Protein AF-A0A847XYA3-F1 (afdb_monomer_lite)

Sequence (119 aa):
MSDQIVEPEVKPEVDVDENEPVFFKVKTLNLVASAARILSWVVLVCFVGIFVGNIMSFIEMAQGAQLAEIFKQVQGRLWIFNYLVIPFCTGATFFVLLQGVSNIIDALLEVDFNTREAK

Secondary structure (DSSP, 8-state):
-----------------TTS--SS-HHHHHHHHHHHHHHHHHHHHHHHHHHHHHHHHHHHHHTT--HHHHHHSHHHHHHHIIIIIHHHHHHHHHHHHHHHHHHHHHHHHHHHHHHHHT-

pLDDT: mean 79.21, std 17.2, range [39.94, 94.69]

Radius of gyration: 24.76 Å; chains: 1; bounding box: 66×47×61 Å

Structure (mmCIF, N/CA/C/O backbone):
data_AF-A0A847XYA3-F1
#
_entry.id   AF-A0A847XYA3-F1
#
loop_
_atom_site.group_PDB
_atom_site.id
_atom_site.type_symbol
_atom_site.label_atom_id
_atom_site.label_alt_id
_atom_site.label_comp_id
_atom_site.label_asym_id
_atom_site.label_entity_id
_atom_site.label_seq_id
_atom_site.pdbx_PDB_ins_code
_atom_site.Cartn_x
_atom_site.Cartn_y
_atom_site.Cartn_z
_atom_site.occupancy
_atom_site.B_iso_or_equiv
_atom_site.auth_seq_id
_atom_site.auth_comp_id
_atom_site.auth_asym_id
_atom_site.auth_atom_id
_atom_site.pdbx_PDB_model_num
ATOM 1 N N . MET A 1 1 ? 38.666 -40.004 -9.197 1.00 39.94 1 MET A N 1
ATOM 2 C CA . MET A 1 1 ? 38.814 -38.591 -9.589 1.00 39.94 1 MET A CA 1
ATOM 3 C C . MET A 1 1 ? 37.542 -38.242 -10.320 1.00 39.94 1 MET A C 1
ATOM 5 O O . MET A 1 1 ? 37.345 -38.754 -11.411 1.00 39.94 1 MET A O 1
ATOM 9 N N . SER A 1 2 ? 36.623 -37.554 -9.647 1.00 42.44 2 SER A N 1
ATOM 10 C CA . SER A 1 2 ? 35.361 -37.129 -10.249 1.00 42.44 2 SER A CA 1
ATOM 11 C C . SER A 1 2 ? 35.576 -35.725 -10.782 1.00 42.44 2 SER A C 1
ATOM 13 O O . SER A 1 2 ? 35.781 -34.806 -9.990 1.00 42.44 2 SER A O 1
ATOM 15 N N . ASP A 1 3 ? 35.587 -35.592 -12.104 1.00 46.12 3 ASP A N 1
ATOM 16 C CA . ASP A 1 3 ? 35.654 -34.305 -12.781 1.00 46.12 3 ASP A CA 1
ATOM 17 C C . ASP A 1 3 ? 34.387 -33.513 -12.448 1.00 46.12 3 ASP A C 1
ATOM 19 O O . ASP A 1 3 ? 33.274 -33.871 -12.837 1.00 46.12 3 ASP A O 1
ATOM 23 N N . GLN A 1 4 ? 34.556 -32.456 -11.654 1.00 47.72 4 GLN A N 1
ATOM 24 C CA . GLN A 1 4 ? 33.527 -31.450 -11.448 1.00 47.72 4 GLN A CA 1
ATOM 25 C C . GLN A 1 4 ? 33.436 -30.627 -12.730 1.00 47.72 4 GLN A C 1
ATOM 27 O O . GLN A 1 4 ? 34.320 -29.829 -13.037 1.00 47.72 4 GLN A O 1
ATOM 32 N N . ILE A 1 5 ? 32.365 -30.848 -13.486 1.00 49.44 5 ILE A N 1
ATOM 33 C CA . ILE A 1 5 ? 31.951 -29.965 -14.569 1.00 49.44 5 ILE A CA 1
ATOM 34 C C . ILE A 1 5 ? 31.530 -28.655 -13.898 1.00 49.44 5 ILE A C 1
ATOM 36 O O . ILE A 1 5 ? 30.468 -28.572 -13.285 1.00 49.44 5 ILE A O 1
ATOM 40 N N . VAL A 1 6 ? 32.408 -27.656 -13.945 1.00 51.62 6 VAL A N 1
ATOM 41 C CA . VAL A 1 6 ? 32.061 -26.275 -13.616 1.00 51.62 6 VAL A CA 1
ATOM 42 C C . VAL A 1 6 ? 31.211 -25.774 -14.779 1.00 51.62 6 VAL A C 1
ATOM 44 O O . VAL A 1 6 ? 31.744 -25.416 -15.828 1.00 51.62 6 VAL A O 1
ATOM 47 N N . GLU A 1 7 ? 29.888 -25.823 -14.628 1.00 47.50 7 GLU A N 1
ATOM 48 C CA . GLU A 1 7 ? 28.984 -25.089 -15.511 1.00 47.50 7 GLU A CA 1
ATOM 49 C C . GLU A 1 7 ? 29.337 -23.599 -15.403 1.00 47.50 7 GLU A C 1
ATOM 51 O O . GLU A 1 7 ? 29.346 -23.055 -14.294 1.00 47.50 7 GLU A O 1
ATOM 56 N N . PRO A 1 8 ? 29.677 -22.918 -16.509 1.00 46.97 8 PRO A N 1
ATOM 57 C CA . PRO A 1 8 ? 29.824 -21.478 -16.462 1.00 46.97 8 PRO A CA 1
ATOM 58 C C . PRO A 1 8 ? 28.444 -20.885 -16.163 1.00 46.97 8 PRO A C 1
ATOM 60 O O . PRO A 1 8 ? 27.497 -21.101 -16.919 1.00 46.97 8 PRO A O 1
ATOM 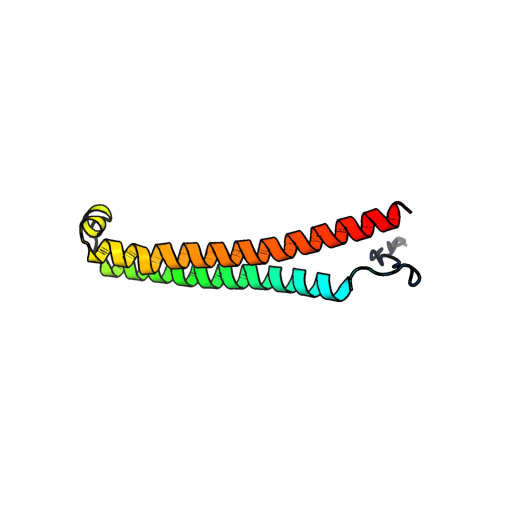63 N N . GLU A 1 9 ? 28.327 -20.144 -15.057 1.00 45.38 9 GLU A N 1
ATOM 64 C CA . GLU A 1 9 ? 27.204 -19.238 -14.815 1.00 45.38 9 GLU A CA 1
ATOM 65 C C . GLU A 1 9 ? 27.112 -18.275 -16.005 1.00 45.38 9 GLU A C 1
ATOM 67 O O . GLU A 1 9 ? 27.825 -17.271 -16.076 1.00 45.38 9 GLU A O 1
ATOM 72 N N . VAL A 1 10 ? 26.233 -18.583 -16.956 1.00 43.94 10 VAL A N 1
ATOM 73 C CA . VAL A 1 10 ? 25.813 -17.636 -17.982 1.00 43.94 10 VAL A CA 1
ATOM 74 C C . VAL A 1 10 ? 24.960 -16.596 -17.268 1.00 43.94 10 VAL A C 1
ATOM 76 O O . VAL A 1 10 ? 23.741 -16.717 -17.151 1.00 43.94 10 VAL A O 1
ATOM 79 N N . LYS A 1 11 ? 25.618 -15.562 -16.742 1.00 44.00 11 LYS A N 1
ATOM 80 C CA . LYS A 1 11 ? 24.962 -14.272 -16.557 1.00 44.00 11 LYS A CA 1
ATOM 81 C C . LYS A 1 11 ? 24.456 -13.861 -17.939 1.00 44.00 11 LYS A C 1
ATOM 83 O O . LYS A 1 11 ? 25.258 -13.874 -18.873 1.00 44.00 11 LYS A O 1
ATOM 88 N N . PRO A 1 12 ? 23.176 -13.502 -18.106 1.00 42.03 12 PRO A N 1
ATOM 89 C CA . PRO A 1 12 ? 22.741 -12.876 -19.335 1.00 42.03 12 PRO A CA 1
ATOM 90 C C . PRO A 1 12 ? 23.305 -11.453 -19.307 1.00 42.03 12 PRO A C 1
ATOM 92 O O . PRO A 1 12 ? 22.643 -10.507 -18.886 1.00 42.03 12 PRO A O 1
ATOM 95 N N . GLU A 1 13 ? 24.578 -11.300 -19.667 1.00 44.69 13 GLU A N 1
ATOM 96 C CA . GLU A 1 13 ? 25.065 -10.032 -20.184 1.00 44.69 13 GLU A CA 1
ATOM 97 C C . GLU A 1 13 ? 24.386 -9.880 -21.539 1.00 44.69 13 GLU A C 1
ATOM 99 O O . GLU A 1 13 ? 24.791 -10.465 -22.537 1.00 44.69 13 GLU A O 1
ATOM 104 N N . VAL A 1 14 ? 23.250 -9.184 -21.524 1.00 49.50 14 VAL A N 1
ATOM 105 C CA . VAL A 1 14 ? 22.644 -8.652 -22.737 1.00 49.50 14 VAL A CA 1
ATOM 106 C C . VAL A 1 14 ? 23.713 -7.757 -23.350 1.00 49.50 14 VAL A C 1
ATOM 108 O O . VAL A 1 14 ? 24.026 -6.703 -22.794 1.00 49.50 14 VAL A O 1
ATOM 111 N N . ASP A 1 15 ? 24.320 -8.237 -24.430 1.00 42.19 15 ASP A N 1
ATOM 112 C CA . ASP A 1 15 ? 25.325 -7.527 -25.210 1.00 42.19 15 ASP A CA 1
ATOM 113 C C . ASP A 1 15 ? 24.601 -6.361 -25.897 1.00 42.19 15 ASP A C 1
ATOM 115 O O . ASP A 1 15 ? 23.980 -6.498 -26.950 1.00 42.19 15 ASP A O 1
ATOM 119 N N . VAL A 1 16 ? 24.529 -5.224 -25.202 1.00 50.25 16 VAL A N 1
ATOM 120 C CA . VAL A 1 16 ? 23.917 -4.008 -25.734 1.00 50.25 16 VAL A CA 1
ATOM 121 C C . VAL A 1 16 ? 24.915 -3.430 -26.729 1.00 50.25 16 VAL A C 1
ATOM 123 O O . VAL A 1 16 ? 25.858 -2.759 -26.316 1.00 50.25 16 VAL A O 1
ATOM 126 N N . ASP A 1 17 ? 24.711 -3.699 -28.019 1.00 47.75 17 ASP A N 1
ATOM 127 C CA . ASP A 1 17 ? 25.466 -3.073 -29.108 1.00 47.75 17 ASP A CA 1
ATOM 128 C C . ASP A 1 17 ? 25.476 -1.544 -28.911 1.00 47.75 17 ASP A C 1
ATOM 130 O O . ASP A 1 17 ? 24.437 -0.874 -28.939 1.00 47.75 17 ASP A O 1
ATOM 134 N N . GLU A 1 18 ? 26.664 -0.993 -28.641 1.00 51.41 18 GLU A N 1
ATOM 135 C CA . GLU A 1 18 ? 26.879 0.416 -28.292 1.00 51.41 18 GLU A CA 1
ATOM 136 C C . GLU A 1 18 ? 26.534 1.385 -29.439 1.00 51.41 18 GLU A C 1
ATOM 138 O O . GLU A 1 18 ? 26.459 2.595 -29.209 1.00 51.41 18 GLU A O 1
ATOM 143 N N . ASN A 1 19 ? 26.305 0.888 -30.662 1.00 48.91 19 ASN A N 1
ATOM 144 C CA . ASN A 1 19 ? 26.006 1.717 -31.832 1.00 48.91 19 ASN A CA 1
ATOM 145 C C . ASN A 1 19 ? 24.515 1.892 -32.139 1.00 48.91 19 ASN A C 1
ATOM 147 O O . ASN A 1 19 ? 24.171 2.674 -33.032 1.00 48.91 19 ASN A O 1
ATOM 151 N N . GLU A 1 20 ? 23.614 1.225 -31.418 1.00 52.31 20 GLU A N 1
ATOM 152 C CA . GLU A 1 20 ? 22.186 1.462 -31.605 1.00 52.31 20 GLU A CA 1
ATOM 153 C C . GLU A 1 20 ? 21.725 2.707 -30.833 1.00 52.31 20 GLU A C 1
ATOM 155 O O . GLU A 1 20 ? 22.092 2.893 -29.668 1.00 52.31 20 GLU A O 1
ATOM 160 N N . PRO A 1 21 ? 20.900 3.590 -31.432 1.00 49.06 21 PRO A N 1
ATOM 161 C CA . PRO A 1 21 ? 20.346 4.731 -30.720 1.00 49.06 21 PRO A CA 1
ATOM 162 C C . PRO A 1 21 ? 19.442 4.226 -29.593 1.00 49.06 21 PRO A C 1
ATOM 164 O O . PRO A 1 21 ? 18.285 3.868 -29.796 1.00 49.06 21 PRO A O 1
ATOM 167 N N . VAL A 1 22 ? 19.995 4.200 -28.384 1.00 54.75 22 VAL A N 1
ATOM 168 C CA . VAL A 1 22 ? 19.295 3.815 -27.165 1.00 54.75 22 VAL A CA 1
ATOM 169 C C . VAL A 1 22 ? 18.177 4.832 -26.908 1.00 54.75 22 VAL A C 1
ATOM 171 O O . VAL A 1 22 ? 18.435 5.932 -26.414 1.00 54.75 22 VAL A O 1
ATOM 174 N N . PHE A 1 23 ? 16.927 4.480 -27.233 1.00 57.91 23 PHE A N 1
ATOM 175 C CA . PHE A 1 23 ? 15.764 5.349 -26.996 1.00 57.91 23 PHE A CA 1
ATOM 176 C C . PHE A 1 23 ? 15.577 5.658 -25.502 1.00 57.91 23 PHE A C 1
ATOM 178 O O . PHE A 1 23 ? 15.123 6.747 -25.145 1.00 57.91 23 PHE A O 1
ATOM 185 N N . PHE A 1 24 ? 15.992 4.739 -24.618 1.00 60.84 24 PHE A N 1
ATOM 186 C CA . PHE A 1 24 ? 15.883 4.894 -23.171 1.00 60.84 24 PHE A CA 1
ATOM 187 C C . PHE A 1 24 ? 17.102 4.386 -22.400 1.00 60.84 24 PHE A C 1
ATOM 189 O O . PHE A 1 24 ? 17.608 3.296 -22.644 1.00 60.84 24 PHE A O 1
ATOM 196 N N . LYS A 1 25 ? 17.526 5.124 -21.365 1.00 74.69 25 LYS A N 1
ATOM 197 C CA . LYS A 1 25 ? 18.589 4.682 -20.444 1.00 74.69 25 LYS A CA 1
ATOM 198 C C . LYS A 1 25 ? 18.114 3.491 -19.595 1.00 74.69 25 LYS A C 1
ATOM 200 O O . LYS A 1 25 ? 17.639 3.682 -18.475 1.00 74.69 25 LYS A O 1
ATOM 205 N N . VAL A 1 26 ? 18.291 2.272 -20.112 1.00 74.38 26 VAL A N 1
ATOM 206 C CA . VAL A 1 26 ? 17.849 0.988 -19.525 1.00 74.38 26 VAL A CA 1
ATOM 207 C C . VAL A 1 26 ? 18.208 0.869 -18.044 1.00 74.38 26 VAL A C 1
ATOM 209 O O . VAL A 1 26 ? 17.354 0.578 -17.211 1.00 74.38 26 VAL A O 1
ATOM 212 N N . LYS A 1 27 ? 19.457 1.182 -17.679 1.00 75.56 27 LYS A N 1
ATOM 213 C CA . LYS A 1 27 ? 19.932 1.122 -16.287 1.00 75.56 27 LYS A CA 1
ATOM 214 C C . LYS A 1 27 ? 19.129 2.027 -15.345 1.00 75.56 27 LYS A C 1
ATOM 216 O O . LYS A 1 27 ? 18.866 1.650 -14.207 1.00 75.56 27 LYS A O 1
ATOM 221 N N . THR A 1 28 ? 18.738 3.213 -15.808 1.00 76.94 28 THR A N 1
ATOM 222 C CA . THR A 1 28 ? 17.941 4.160 -15.020 1.00 76.94 28 THR A CA 1
ATOM 223 C C . THR A 1 28 ? 16.495 3.690 -14.897 1.00 76.94 28 THR A C 1
ATOM 225 O O . THR A 1 28 ? 15.952 3.718 -13.798 1.00 76.94 28 THR A O 1
ATOM 228 N N . LEU A 1 29 ? 15.890 3.212 -15.987 1.00 81.12 29 LEU A N 1
ATOM 229 C CA . LEU A 1 29 ? 14.522 2.686 -15.971 1.00 81.12 29 LEU A CA 1
ATOM 230 C C . LEU A 1 29 ? 14.387 1.449 -15.079 1.00 81.12 29 LEU A C 1
ATOM 232 O O . LEU A 1 29 ? 13.507 1.423 -14.224 1.00 81.12 29 LEU A O 1
ATOM 236 N N . ASN A 1 30 ? 15.310 0.490 -15.183 1.00 82.19 30 ASN A N 1
ATOM 237 C CA . ASN A 1 30 ? 15.338 -0.686 -14.310 1.00 82.19 30 ASN A CA 1
ATOM 238 C C . ASN A 1 30 ? 15.494 -0.314 -12.831 1.00 82.19 30 ASN A C 1
ATOM 240 O O . ASN A 1 30 ? 14.851 -0.908 -11.964 1.00 82.19 30 ASN A O 1
ATOM 244 N N . LEU A 1 31 ? 16.318 0.693 -12.526 1.00 83.69 31 LEU A N 1
ATOM 245 C CA . LEU A 1 31 ? 16.471 1.177 -11.156 1.00 83.69 31 LEU A CA 1
ATOM 246 C C . LEU A 1 31 ? 15.163 1.784 -10.635 1.00 83.69 31 LEU A C 1
ATOM 248 O O . LEU A 1 31 ? 14.761 1.471 -9.516 1.00 83.69 31 LEU A O 1
ATOM 252 N N . VAL A 1 32 ? 14.475 2.599 -11.441 1.00 84.94 32 VAL A N 1
ATOM 253 C CA . VAL A 1 32 ? 13.172 3.179 -11.074 1.00 84.94 32 VAL A CA 1
ATOM 254 C C . VAL A 1 32 ? 12.112 2.091 -10.901 1.00 84.94 32 VAL A C 1
ATOM 256 O O . VAL A 1 32 ? 11.397 2.111 -9.903 1.00 84.94 32 VAL A O 1
ATOM 259 N N . ALA A 1 33 ? 12.035 1.116 -11.810 1.00 86.69 33 ALA A N 1
ATOM 260 C CA . ALA A 1 33 ? 11.081 0.012 -11.725 1.00 86.69 33 ALA A CA 1
ATOM 261 C C . ALA A 1 33 ? 11.302 -0.839 -10.468 1.00 86.69 33 ALA A C 1
ATOM 263 O O . ALA A 1 33 ? 10.345 -1.152 -9.755 1.00 86.69 33 ALA A O 1
ATOM 264 N N . SER A 1 34 ? 12.561 -1.161 -10.158 1.00 87.38 34 SER A N 1
ATOM 265 C CA . SER A 1 34 ? 12.938 -1.916 -8.961 1.00 87.38 34 SER A CA 1
ATOM 266 C C . SER A 1 34 ? 12.639 -1.136 -7.677 1.00 87.38 34 SER A C 1
ATOM 268 O O . SER A 1 34 ? 12.000 -1.662 -6.764 1.00 87.38 34 SER A O 1
ATOM 270 N N . ALA A 1 35 ? 13.008 0.148 -7.624 1.00 89.00 35 ALA A N 1
ATOM 271 C CA . ALA A 1 35 ? 12.711 1.010 -6.485 1.00 89.00 35 ALA A CA 1
ATOM 272 C C . ALA A 1 35 ? 11.199 1.167 -6.261 1.00 89.00 35 ALA A C 1
ATOM 274 O O . ALA A 1 35 ? 10.738 1.015 -5.133 1.00 89.00 35 ALA A O 1
ATOM 275 N N . ALA A 1 36 ? 10.420 1.409 -7.320 1.00 89.00 36 ALA A N 1
ATOM 276 C CA . ALA A 1 36 ? 8.962 1.502 -7.247 1.00 89.00 36 ALA A CA 1
ATOM 277 C C . ALA A 1 36 ? 8.327 0.194 -6.750 1.00 89.00 36 ALA A C 1
ATOM 279 O O . ALA A 1 36 ? 7.416 0.239 -5.925 1.00 89.00 36 ALA A O 1
ATOM 280 N N . ARG A 1 37 ? 8.858 -0.963 -7.163 1.00 89.12 37 ARG A N 1
ATOM 281 C CA . ARG A 1 37 ? 8.401 -2.282 -6.705 1.00 89.12 37 ARG A CA 1
ATOM 282 C C . ARG A 1 37 ? 8.711 -2.514 -5.227 1.00 89.12 37 ARG A C 1
ATOM 284 O O . ARG A 1 37 ? 7.865 -3.007 -4.496 1.00 89.12 37 ARG A O 1
ATOM 291 N N . ILE A 1 38 ? 9.903 -2.159 -4.756 1.00 92.75 38 ILE A N 1
ATOM 292 C CA . ILE A 1 38 ? 10.241 -2.286 -3.328 1.00 92.75 38 ILE A CA 1
ATOM 293 C C . ILE A 1 38 ? 9.379 -1.327 -2.500 1.00 92.75 38 ILE A C 1
ATOM 295 O O . ILE A 1 38 ? 8.798 -1.722 -1.488 1.00 92.75 38 ILE A O 1
ATOM 299 N N . LEU A 1 39 ? 9.256 -0.076 -2.949 1.00 92.31 39 LEU A N 1
ATOM 300 C CA . LEU A 1 39 ? 8.437 0.933 -2.285 1.00 92.31 39 LEU A CA 1
ATOM 301 C C . LEU A 1 39 ? 6.960 0.538 -2.244 1.00 92.31 39 LEU A C 1
ATOM 303 O O . LEU A 1 39 ? 6.321 0.799 -1.228 1.00 92.31 39 LEU A O 1
ATOM 307 N N . SER A 1 40 ? 6.420 -0.119 -3.280 1.00 91.69 40 SER A N 1
ATOM 308 C CA . SER A 1 40 ? 5.027 -0.582 -3.277 1.00 91.69 40 SER A CA 1
ATOM 309 C C . SER A 1 40 ? 4.780 -1.519 -2.095 1.00 91.69 40 SER A C 1
ATOM 311 O O . SER A 1 40 ? 3.882 -1.276 -1.289 1.00 91.69 40 SER A O 1
ATOM 313 N N . TRP A 1 41 ? 5.635 -2.524 -1.911 1.00 91.25 41 TRP A N 1
ATOM 314 C CA . TRP A 1 41 ? 5.529 -3.464 -0.799 1.00 91.25 41 TRP A CA 1
ATOM 315 C C . TRP A 1 41 ? 5.711 -2.803 0.565 1.00 91.25 41 TRP A C 1
ATOM 317 O O . TRP A 1 41 ? 4.948 -3.098 1.484 1.00 91.25 41 TRP A O 1
ATOM 327 N N . VAL A 1 42 ? 6.670 -1.883 0.704 1.00 93.56 42 VAL A N 1
ATOM 328 C CA . VAL A 1 42 ? 6.870 -1.131 1.955 1.00 93.56 42 VAL A CA 1
ATOM 329 C C . VAL A 1 42 ? 5.613 -0.338 2.313 1.00 93.56 42 VAL A C 1
ATOM 331 O O . VAL A 1 42 ? 5.123 -0.434 3.437 1.00 93.56 42 VAL A O 1
ATOM 334 N N . VAL A 1 43 ? 5.050 0.391 1.347 1.00 90.75 43 VAL A N 1
ATOM 335 C CA . VAL A 1 43 ? 3.803 1.141 1.524 1.00 90.75 43 VAL A CA 1
ATOM 336 C C . VAL A 1 43 ? 2.669 0.200 1.932 1.00 90.75 43 VAL A C 1
ATOM 338 O O . VAL A 1 43 ? 1.965 0.487 2.900 1.00 90.75 43 VAL A O 1
ATOM 341 N N . LEU A 1 44 ? 2.524 -0.947 1.264 1.00 91.50 44 LEU A N 1
ATOM 342 C CA . LEU A 1 44 ? 1.493 -1.927 1.597 1.00 91.50 44 LEU A CA 1
ATOM 343 C C . LEU A 1 44 ? 1.622 -2.422 3.043 1.00 91.50 44 LEU A C 1
ATOM 345 O O . LEU A 1 44 ? 0.635 -2.405 3.774 1.00 91.50 44 LEU A O 1
ATOM 349 N N . VAL A 1 45 ? 2.824 -2.807 3.480 1.00 93.81 45 VAL A N 1
ATOM 350 C CA . VAL A 1 45 ? 3.070 -3.273 4.856 1.00 93.81 45 VAL A CA 1
ATOM 351 C C . VAL A 1 45 ? 2.717 -2.189 5.875 1.00 93.81 45 VAL A C 1
ATOM 353 O O . VAL A 1 45 ? 2.029 -2.473 6.857 1.00 93.81 45 VAL A O 1
ATOM 356 N N . CYS A 1 46 ? 3.120 -0.939 5.634 1.00 93.50 46 CYS A N 1
ATOM 357 C CA . CYS A 1 46 ? 2.770 0.180 6.506 1.00 93.50 46 CYS A CA 1
ATOM 358 C C . CYS A 1 46 ? 1.250 0.380 6.606 1.00 93.50 46 CYS A C 1
ATOM 360 O O . CYS A 1 46 ? 0.717 0.501 7.710 1.00 93.50 46 CYS A O 1
ATOM 362 N N . PHE A 1 47 ? 0.537 0.373 5.476 1.00 91.88 47 PHE A N 1
ATOM 363 C CA . PHE A 1 47 ? -0.919 0.536 5.465 1.00 91.88 47 PHE A CA 1
ATOM 364 C C . PHE A 1 47 ? -1.654 -0.640 6.106 1.00 91.88 47 PHE A C 1
ATOM 366 O O . PHE A 1 47 ? -2.632 -0.418 6.817 1.00 91.88 47 PHE A O 1
ATOM 373 N N . VAL A 1 48 ? -1.176 -1.873 5.921 1.00 91.62 48 VAL A N 1
ATOM 374 C CA . VAL A 1 48 ? -1.715 -3.049 6.617 1.00 91.62 48 VAL A CA 1
ATOM 375 C C . VAL A 1 48 ? -1.528 -2.904 8.127 1.00 91.62 48 VAL A C 1
ATOM 377 O O . VAL A 1 48 ? -2.471 -3.145 8.875 1.00 91.62 48 VAL A O 1
ATOM 380 N N . GLY A 1 49 ? -0.360 -2.443 8.584 1.00 93.81 49 GLY A N 1
ATOM 381 C CA . GLY A 1 49 ? -0.114 -2.169 10.002 1.00 93.81 49 GLY A CA 1
ATOM 382 C C . GLY A 1 49 ? -1.086 -1.138 10.582 1.00 93.81 49 GLY A C 1
ATOM 383 O O . GLY A 1 49 ? -1.693 -1.380 11.625 1.00 93.81 49 GLY A O 1
ATOM 384 N N . ILE A 1 50 ? -1.299 -0.024 9.873 1.00 92.38 50 ILE A N 1
ATOM 385 C CA . ILE A 1 50 ? -2.281 1.004 10.254 1.00 92.38 50 ILE A CA 1
ATOM 386 C C . ILE A 1 50 ? -3.695 0.415 10.296 1.00 92.38 50 ILE A C 1
ATOM 388 O O . ILE A 1 50 ? -4.424 0.632 11.261 1.00 92.38 50 ILE A O 1
ATOM 392 N N . PHE A 1 51 ? -4.079 -0.354 9.277 1.00 91.12 51 PHE A N 1
ATOM 393 C CA . PHE A 1 51 ? -5.398 -0.973 9.199 1.00 91.12 51 PHE A CA 1
ATOM 394 C C . PHE A 1 51 ? -5.648 -1.927 10.371 1.00 91.12 51 PHE A C 1
ATOM 396 O O . PHE A 1 51 ? -6.679 -1.824 11.031 1.00 91.12 51 PHE A O 1
ATOM 403 N N . VAL A 1 52 ? -4.692 -2.806 10.686 1.00 93.31 52 VAL A N 1
ATOM 404 C CA . VAL A 1 52 ? -4.780 -3.715 11.838 1.00 93.31 52 VAL A CA 1
ATOM 405 C C . VAL A 1 52 ? -4.866 -2.930 13.149 1.00 93.31 52 VAL A C 1
ATOM 407 O O . VAL A 1 52 ? -5.708 -3.246 13.988 1.00 93.31 52 VAL A O 1
ATOM 410 N N . GLY A 1 53 ? -4.062 -1.875 13.311 1.00 94.44 53 GLY A N 1
ATOM 411 C CA . GLY A 1 53 ? -4.139 -0.984 14.472 1.00 94.44 53 GLY A CA 1
ATOM 412 C C . GLY A 1 53 ? -5.521 -0.345 14.638 1.00 94.44 53 GLY A C 1
ATOM 413 O O . GLY A 1 53 ? -6.089 -0.368 15.730 1.00 94.44 53 GLY A O 1
ATOM 414 N N . ASN A 1 54 ? -6.109 0.143 13.545 1.00 92.69 54 ASN A N 1
ATOM 415 C CA . ASN A 1 54 ? -7.461 0.697 13.559 1.00 92.69 54 ASN A CA 1
ATOM 416 C C . ASN A 1 54 ? -8.510 -0.378 13.872 1.00 92.69 54 ASN A C 1
ATOM 418 O O . ASN A 1 54 ? -9.422 -0.116 14.646 1.00 92.69 54 ASN A O 1
ATOM 422 N N . ILE A 1 55 ? -8.375 -1.607 13.365 1.00 91.12 55 ILE A N 1
ATOM 423 C CA . ILE A 1 55 ? -9.280 -2.708 13.734 1.00 91.12 55 ILE A CA 1
ATOM 424 C C . ILE A 1 55 ? -9.207 -3.010 15.237 1.00 91.12 55 ILE A C 1
ATOM 426 O O . ILE A 1 55 ? -10.250 -3.167 15.868 1.00 91.12 55 ILE A O 1
ATOM 430 N N . MET A 1 56 ? -8.012 -3.046 15.835 1.00 92.31 56 MET A N 1
ATOM 431 C CA . MET A 1 56 ? -7.878 -3.245 17.284 1.00 92.31 56 MET A CA 1
ATOM 432 C C . MET A 1 56 ? -8.548 -2.113 18.073 1.00 92.31 56 MET A C 1
ATOM 434 O O . MET A 1 56 ? -9.368 -2.381 18.949 1.00 92.31 56 MET A O 1
ATOM 438 N N . SER A 1 57 ? -8.294 -0.855 17.698 1.00 90.06 57 SER A N 1
ATOM 439 C CA . SER A 1 57 ? -8.939 0.312 18.319 1.00 90.06 57 SER A CA 1
ATOM 440 C C . SER A 1 57 ? -10.466 0.290 18.165 1.00 90.06 57 SER A C 1
ATOM 442 O O . SER A 1 57 ? -11.197 0.644 19.090 1.00 90.06 57 SER A O 1
ATOM 444 N N . PHE A 1 58 ? -10.966 -0.181 17.021 1.00 88.44 58 PHE A N 1
ATOM 445 C CA . PHE A 1 58 ? -12.396 -0.344 16.784 1.00 88.44 58 PHE A CA 1
ATOM 446 C C . PHE A 1 58 ? -13.023 -1.367 17.729 1.00 88.44 58 PHE A C 1
ATOM 448 O O . PHE A 1 58 ? -14.099 -1.116 18.266 1.00 88.44 58 PHE A O 1
ATOM 455 N N . ILE A 1 59 ? -12.366 -2.511 17.938 1.00 88.00 59 ILE A N 1
ATOM 456 C CA . ILE A 1 59 ? -12.854 -3.568 18.833 1.00 88.00 59 ILE A CA 1
ATOM 457 C C . ILE A 1 59 ? -12.951 -3.046 20.272 1.00 88.00 59 ILE A C 1
ATOM 459 O O . ILE A 1 59 ? -13.957 -3.284 20.941 1.00 88.00 59 ILE A O 1
ATOM 463 N N . GLU A 1 60 ? -11.948 -2.292 20.727 1.00 87.62 60 GLU A N 1
ATOM 464 C CA . GLU A 1 60 ? -11.955 -1.659 22.051 1.00 87.62 60 GLU A CA 1
ATOM 465 C C . GLU A 1 60 ? -13.084 -0.628 22.189 1.00 87.62 60 GLU A C 1
ATOM 467 O O . GLU A 1 60 ? -13.825 -0.644 23.174 1.00 87.62 60 GLU A O 1
ATOM 472 N N . MET A 1 61 ? -13.266 0.235 21.183 1.00 85.06 61 MET A N 1
ATOM 473 C CA . MET A 1 61 ? -14.334 1.241 21.160 1.00 85.06 61 MET A CA 1
ATOM 474 C C . MET A 1 61 ? -15.730 0.609 21.099 1.00 85.06 61 MET A C 1
ATOM 476 O O . MET A 1 61 ? -16.668 1.125 21.702 1.00 85.06 61 MET A O 1
ATOM 480 N N . ALA A 1 62 ? -15.879 -0.497 20.371 1.00 85.19 62 ALA A N 1
ATOM 481 C CA . ALA A 1 62 ? -17.152 -1.183 20.206 1.00 85.19 62 ALA A CA 1
ATOM 482 C C . ALA A 1 62 ? -17.689 -1.744 21.530 1.00 85.19 62 ALA A C 1
ATOM 484 O O . ALA A 1 62 ? -18.898 -1.912 21.649 1.00 85.19 62 ALA A O 1
ATOM 485 N N . GLN A 1 63 ? -16.827 -2.046 22.511 1.00 85.75 63 GLN A N 1
ATOM 486 C CA . GLN A 1 63 ? -17.208 -2.603 23.820 1.00 85.75 63 GLN A CA 1
ATOM 487 C C . GLN A 1 63 ? -18.178 -3.802 23.7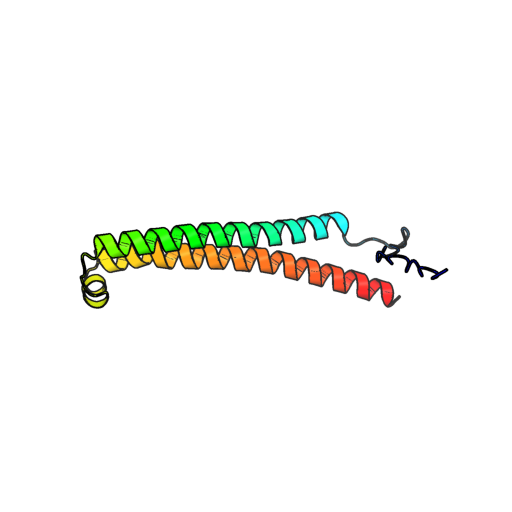28 1.00 85.75 63 GLN A C 1
ATOM 489 O O . GLN A 1 63 ? -19.045 -3.992 24.578 1.00 85.75 63 GLN A O 1
ATOM 494 N N . GLY A 1 64 ? -18.049 -4.618 22.677 1.00 82.06 64 GLY A N 1
ATOM 495 C CA . GLY A 1 64 ? -18.923 -5.771 22.427 1.00 82.06 64 GLY A CA 1
ATOM 496 C C . GLY A 1 64 ? -20.247 -5.459 21.719 1.00 82.06 64 GLY A C 1
ATOM 497 O O . GLY A 1 64 ? -21.018 -6.383 21.462 1.00 82.06 64 GLY A O 1
ATOM 498 N N . ALA A 1 65 ? -20.510 -4.201 21.357 1.00 85.75 65 ALA A N 1
ATOM 499 C CA . ALA A 1 65 ? -21.636 -3.837 20.504 1.00 85.75 65 ALA A CA 1
ATOM 500 C C . ALA A 1 65 ? -21.507 -4.489 19.123 1.00 85.75 65 ALA A C 1
ATOM 502 O O . ALA A 1 65 ? -20.414 -4.628 18.561 1.00 85.75 65 ALA A O 1
ATOM 503 N N . GLN A 1 66 ? -22.644 -4.874 18.543 1.00 86.38 66 GLN A N 1
ATOM 504 C CA . GLN A 1 66 ? -22.638 -5.460 17.209 1.00 86.38 66 GLN A CA 1
ATOM 505 C C . GLN A 1 66 ? -22.310 -4.399 16.156 1.00 86.38 66 GLN A C 1
ATOM 507 O O . GLN A 1 66 ? -22.744 -3.248 16.244 1.00 86.38 66 GLN A O 1
ATOM 512 N N . LEU A 1 67 ? -21.623 -4.808 15.084 1.00 82.50 67 LEU A N 1
ATOM 513 C CA . LEU A 1 67 ? -21.264 -3.913 13.978 1.00 82.50 67 LEU A CA 1
ATOM 514 C C . LEU A 1 67 ? -22.491 -3.176 13.412 1.00 82.50 67 LEU A C 1
ATOM 516 O O . LEU A 1 67 ? -22.415 -1.996 13.080 1.00 82.50 67 LEU A O 1
ATOM 520 N N . ALA A 1 68 ? -23.637 -3.863 13.353 1.00 84.19 68 ALA A N 1
ATOM 521 C CA . ALA A 1 68 ? -24.907 -3.314 12.886 1.00 84.19 68 ALA A CA 1
ATOM 522 C C . ALA A 1 68 ? -25.431 -2.165 13.765 1.00 84.19 68 ALA A C 1
ATOM 524 O O . ALA A 1 68 ? -26.068 -1.244 13.257 1.00 84.19 68 ALA A O 1
ATOM 525 N N . GLU A 1 69 ? -25.168 -2.192 15.071 1.00 86.12 69 GLU A N 1
ATOM 526 C CA . GLU A 1 69 ? -25.570 -1.133 16.001 1.00 86.12 69 GLU A CA 1
ATOM 527 C C . GLU A 1 69 ? -24.674 0.095 15.845 1.00 86.12 69 GLU A C 1
ATOM 529 O O . GLU A 1 69 ? -25.172 1.217 15.743 1.00 86.12 69 GLU A O 1
ATOM 534 N N . ILE A 1 70 ? -23.366 -0.122 15.706 1.00 85.12 70 ILE A N 1
ATOM 535 C CA . ILE A 1 70 ? -22.384 0.940 15.454 1.00 85.12 70 ILE A CA 1
ATOM 536 C C . ILE A 1 70 ? -22.656 1.612 14.103 1.00 85.12 70 ILE A C 1
ATOM 538 O O . ILE A 1 70 ? -22.601 2.836 13.987 1.00 85.12 70 ILE A O 1
ATOM 542 N N . PHE A 1 71 ? -23.051 0.836 13.090 1.00 87.19 71 PHE A N 1
ATOM 543 C CA . PHE A 1 71 ? -23.427 1.364 11.778 1.00 87.19 71 PHE A CA 1
ATOM 544 C C . PHE A 1 71 ? -24.710 2.197 11.788 1.00 87.19 71 PHE A C 1
ATOM 546 O O . PHE A 1 71 ? -24.896 3.030 10.901 1.00 87.19 71 PHE A O 1
ATOM 553 N N . LYS A 1 72 ? -25.614 2.016 12.756 1.00 89.19 72 LYS A N 1
ATOM 554 C CA . LYS A 1 72 ? -26.801 2.881 12.881 1.00 89.19 72 LYS A CA 1
ATOM 555 C C . LYS A 1 72 ? -26.431 4.268 13.402 1.00 89.19 72 LYS A C 1
ATOM 557 O O . LYS A 1 72 ? -27.087 5.249 13.042 1.00 89.19 72 LYS A O 1
ATOM 562 N N . GLN A 1 73 ? -25.343 4.379 14.158 1.00 88.19 73 GLN A N 1
ATOM 563 C CA . GLN A 1 73 ? -24.845 5.646 14.680 1.00 88.19 73 GLN A CA 1
ATOM 564 C C . GLN A 1 73 ? -24.069 6.418 13.605 1.00 88.19 73 GLN A C 1
ATOM 566 O O . GLN A 1 73 ? -23.182 5.883 12.942 1.00 88.19 73 GLN A O 1
ATOM 571 N N . VAL A 1 74 ? -24.380 7.709 13.437 1.00 88.81 74 VAL A N 1
ATOM 572 C CA . VAL A 1 74 ? -23.687 8.584 12.46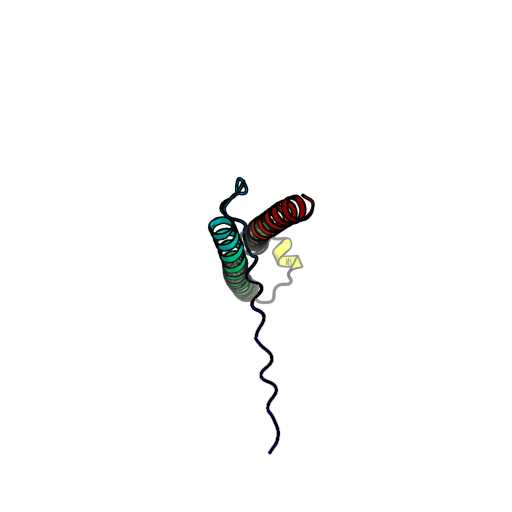8 1.00 88.81 74 VAL A CA 1
ATOM 573 C C . VAL A 1 74 ? -22.182 8.617 12.744 1.00 88.81 74 VAL A C 1
ATOM 575 O O . VAL A 1 74 ? -21.389 8.471 11.817 1.00 88.81 74 VAL A O 1
ATOM 578 N N . GLN A 1 75 ? -21.793 8.753 14.015 1.00 87.06 75 GLN A N 1
ATOM 579 C CA . GLN A 1 75 ? -20.384 8.804 14.406 1.00 87.06 75 GLN A CA 1
ATOM 580 C C . GLN A 1 75 ? -19.657 7.480 14.142 1.00 87.06 75 GLN A C 1
ATOM 582 O O . GLN A 1 75 ? -18.547 7.502 13.621 1.00 87.06 75 GLN A O 1
ATOM 587 N N . GLY A 1 76 ? -20.302 6.337 14.401 1.00 87.44 76 GLY A N 1
ATOM 588 C CA . GLY A 1 76 ? -19.732 5.018 14.110 1.00 87.44 76 GLY A CA 1
ATOM 589 C C . GLY A 1 76 ? -19.455 4.815 12.619 1.00 87.44 76 GLY A C 1
ATOM 590 O O . GLY A 1 76 ? -18.366 4.386 12.244 1.00 87.44 76 GLY A O 1
ATOM 591 N N . ARG A 1 77 ? -20.393 5.214 11.746 1.00 89.69 77 ARG A N 1
ATOM 592 C CA . ARG A 1 77 ? -20.179 5.175 10.287 1.00 89.69 77 ARG A CA 1
ATOM 593 C C . ARG A 1 77 ? -19.021 6.061 9.841 1.00 89.69 77 ARG A C 1
ATOM 595 O O . ARG A 1 77 ? -18.189 5.611 9.058 1.00 89.69 77 ARG A O 1
ATOM 602 N N . LEU A 1 78 ? -18.977 7.307 10.320 1.00 91.38 78 LEU A N 1
ATOM 603 C CA . LEU A 1 78 ? -17.907 8.249 9.977 1.00 91.38 78 LEU A CA 1
ATOM 604 C C . LEU A 1 78 ? -16.544 7.730 10.428 1.00 91.38 78 LEU A C 1
ATOM 606 O O . LEU A 1 78 ? -15.575 7.838 9.683 1.00 91.38 78 LEU A O 1
ATOM 610 N N . TRP A 1 79 ? -16.482 7.127 11.614 1.00 91.25 79 TRP A N 1
ATOM 611 C CA . TRP A 1 79 ? -15.263 6.523 12.126 1.00 91.25 79 TRP A CA 1
ATOM 612 C C . TRP A 1 79 ? -14.788 5.377 11.222 1.00 91.25 79 TRP A C 1
ATOM 614 O O . TRP A 1 79 ? -13.651 5.392 10.757 1.00 91.25 79 TRP A O 1
ATOM 624 N N . ILE A 1 80 ? -15.672 4.432 10.882 1.00 90.81 80 ILE A N 1
ATOM 625 C CA . ILE A 1 80 ? -15.335 3.300 10.000 1.00 90.81 80 ILE A CA 1
ATOM 626 C C . ILE A 1 80 ? -14.840 3.806 8.642 1.00 90.81 80 ILE A C 1
ATOM 628 O O . ILE A 1 80 ? -13.826 3.331 8.131 1.00 90.81 80 ILE A O 1
ATOM 632 N N . PHE A 1 81 ? -15.511 4.801 8.064 1.00 91.62 81 PHE A N 1
ATOM 633 C CA . PHE A 1 81 ? -15.072 5.378 6.799 1.00 91.62 81 PHE A CA 1
ATOM 634 C C . PHE A 1 81 ? -13.697 6.044 6.908 1.00 91.62 81 PHE A C 1
ATOM 636 O O . PHE A 1 81 ? -12.813 5.733 6.112 1.00 91.62 81 PHE A O 1
ATOM 643 N N . ASN A 1 82 ? -13.489 6.909 7.899 1.00 92.31 82 ASN A N 1
ATOM 644 C CA . ASN A 1 82 ? -12.257 7.688 8.026 1.00 92.31 82 ASN A CA 1
ATOM 645 C C . ASN A 1 82 ? -11.037 6.858 8.430 1.00 92.31 82 ASN A C 1
ATOM 647 O O . ASN A 1 82 ? -9.931 7.169 7.996 1.00 92.31 82 ASN A O 1
ATOM 651 N N . TYR A 1 83 ? -11.225 5.815 9.240 1.00 90.88 83 TYR A N 1
ATOM 652 C CA . TYR A 1 83 ? -10.115 5.066 9.834 1.00 90.88 83 TYR A CA 1
ATOM 653 C C . TYR A 1 83 ? -9.937 3.659 9.260 1.00 90.88 83 TYR A C 1
ATOM 655 O O . TYR A 1 83 ? -8.845 3.104 9.355 1.00 90.88 83 TYR A O 1
ATOM 663 N N . LEU A 1 84 ? -10.947 3.078 8.609 1.00 91.56 84 LEU A N 1
ATOM 664 C CA . LEU A 1 84 ? -10.805 1.775 7.949 1.00 91.56 84 LEU A CA 1
ATOM 665 C C . LEU A 1 84 ? -10.846 1.908 6.431 1.00 91.56 84 LEU A C 1
ATOM 667 O O . LEU A 1 84 ? -9.887 1.531 5.762 1.00 91.56 84 LEU A O 1
ATOM 671 N N . VAL A 1 85 ? -11.921 2.479 5.883 1.00 92.12 85 VAL A N 1
ATOM 672 C CA . VAL A 1 85 ? -12.144 2.487 4.428 1.00 92.12 85 VAL A CA 1
ATOM 673 C C . VAL A 1 85 ? -11.150 3.397 3.711 1.00 92.12 85 VAL A C 1
ATOM 675 O O . VAL A 1 85 ? -10.467 2.946 2.795 1.00 92.12 85 VAL A O 1
ATOM 678 N N . ILE A 1 86 ? -11.031 4.662 4.127 1.00 92.00 86 ILE A N 1
ATOM 679 C CA . ILE A 1 86 ? -10.142 5.631 3.472 1.00 92.00 86 ILE A CA 1
ATOM 680 C C . ILE A 1 86 ? -8.680 5.164 3.512 1.00 92.00 86 ILE A C 1
ATOM 682 O O . ILE A 1 86 ? -8.063 5.127 2.444 1.00 92.00 86 ILE A O 1
ATOM 686 N N . PRO A 1 87 ? -8.103 4.756 4.661 1.00 89.75 87 PRO A N 1
ATOM 687 C CA . PRO A 1 87 ? -6.718 4.298 4.703 1.00 89.75 87 PRO A CA 1
ATOM 688 C C . PRO A 1 87 ? -6.496 3.038 3.868 1.00 89.75 87 PRO A C 1
ATOM 690 O O . PRO A 1 87 ? -5.501 2.961 3.152 1.00 89.75 87 PRO A O 1
ATOM 693 N N . PHE A 1 88 ? -7.440 2.090 3.887 1.00 91.00 88 PHE A N 1
ATOM 694 C CA . PHE A 1 88 ? -7.371 0.892 3.052 1.00 91.00 88 PHE A CA 1
ATOM 695 C C . PHE A 1 88 ? -7.360 1.236 1.558 1.00 91.00 88 PHE A C 1
ATOM 697 O O . PHE A 1 88 ? -6.454 0.824 0.836 1.00 91.00 88 PHE A O 1
ATOM 704 N N . CYS A 1 89 ? -8.322 2.039 1.092 1.00 93.50 89 CYS A N 1
ATOM 705 C CA . CYS A 1 89 ? -8.397 2.457 -0.307 1.00 93.50 89 CYS A CA 1
ATOM 706 C C . CYS A 1 89 ? -7.170 3.274 -0.724 1.00 93.50 89 CYS A C 1
ATOM 708 O O . CYS A 1 89 ? -6.677 3.116 -1.839 1.00 93.50 89 CYS A O 1
ATOM 710 N N . THR A 1 90 ? -6.656 4.120 0.169 1.00 91.88 90 THR A N 1
ATOM 711 C CA . THR A 1 90 ? -5.466 4.940 -0.081 1.00 91.88 90 THR A CA 1
ATOM 712 C C . THR A 1 90 ? -4.239 4.050 -0.250 1.00 91.88 90 THR A C 1
ATOM 714 O O . THR A 1 90 ? -3.550 4.148 -1.263 1.00 91.88 90 THR A O 1
ATOM 717 N N . GLY A 1 91 ? -4.006 3.125 0.685 1.00 90.31 91 GLY A N 1
ATOM 718 C CA . GLY A 1 91 ? -2.901 2.172 0.617 1.00 90.31 91 GLY A CA 1
ATOM 719 C C . GLY A 1 91 ? -2.967 1.277 -0.616 1.00 90.31 91 GLY A C 1
ATOM 720 O O . GLY A 1 91 ? -1.975 1.148 -1.332 1.00 90.31 91 GLY A O 1
ATOM 721 N N . ALA A 1 92 ? -4.147 0.728 -0.918 1.00 92.38 92 ALA A N 1
ATOM 722 C CA . ALA A 1 92 ? -4.369 -0.068 -2.122 1.00 92.38 92 ALA A CA 1
ATOM 723 C C . ALA A 1 92 ? -4.095 0.739 -3.400 1.00 92.38 92 ALA A C 1
ATOM 725 O O . ALA A 1 92 ? -3.425 0.246 -4.304 1.00 92.38 92 ALA A O 1
ATOM 726 N N . THR A 1 93 ? -4.551 1.993 -3.462 1.00 94.50 93 THR A N 1
ATOM 727 C CA . THR A 1 93 ? -4.314 2.872 -4.615 1.00 94.50 93 THR A CA 1
ATOM 728 C C . THR A 1 93 ? -2.824 3.137 -4.808 1.00 94.50 93 THR A C 1
ATOM 730 O O . THR A 1 93 ? -2.317 2.948 -5.910 1.00 94.50 93 THR A O 1
ATOM 733 N N . PHE A 1 94 ? -2.092 3.510 -3.753 1.00 93.06 94 PHE A N 1
ATOM 734 C CA . PHE A 1 94 ? -0.645 3.725 -3.854 1.00 93.06 94 PHE A CA 1
ATOM 735 C C . PHE A 1 94 ? 0.105 2.4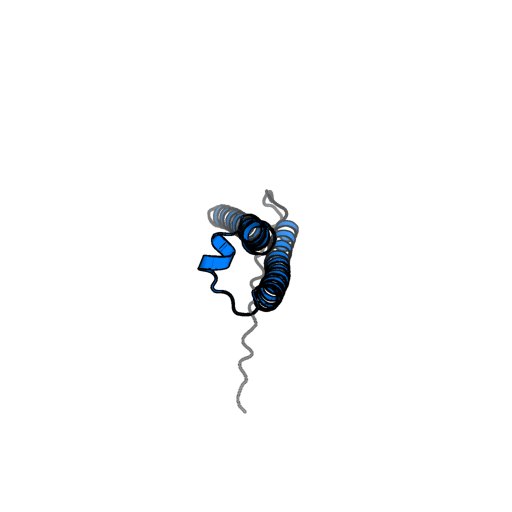57 -4.262 1.00 93.06 94 PHE A C 1
ATOM 737 O O . PHE A 1 94 ? 0.994 2.525 -5.111 1.00 93.06 94 PHE A O 1
ATOM 744 N N . PHE A 1 95 ? -0.272 1.306 -3.702 1.00 92.88 95 PHE A N 1
ATOM 745 C CA . PHE A 1 95 ? 0.317 0.024 -4.070 1.00 92.88 95 PHE A CA 1
ATOM 746 C C . PHE A 1 95 ? 0.121 -0.278 -5.558 1.00 92.88 95 PHE A C 1
ATOM 748 O O . PHE A 1 95 ? 1.092 -0.536 -6.267 1.00 92.88 95 PHE A O 1
ATOM 755 N N . VAL A 1 96 ? -1.121 -0.186 -6.045 1.00 94.31 96 VAL A N 1
ATOM 756 C CA . VAL A 1 96 ? -1.462 -0.450 -7.449 1.00 94.31 96 VAL A CA 1
ATOM 757 C C . VAL A 1 96 ? -0.766 0.536 -8.382 1.00 94.31 96 VAL A C 1
ATOM 759 O O . VAL A 1 96 ? -0.260 0.118 -9.418 1.00 94.31 96 VAL A O 1
ATOM 762 N N . LEU A 1 97 ? -0.690 1.821 -8.027 1.00 94.69 97 LEU A N 1
ATOM 763 C CA . LEU A 1 97 ? -0.005 2.825 -8.843 1.00 94.69 97 LEU A CA 1
ATOM 764 C C . LEU A 1 97 ? 1.490 2.528 -8.971 1.00 94.69 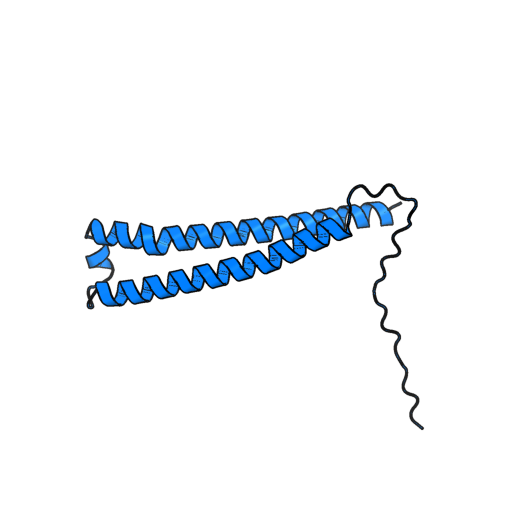97 LEU A C 1
ATOM 766 O O . LEU A 1 97 ? 2.014 2.513 -10.081 1.00 94.69 97 LEU A O 1
ATOM 770 N N . LEU A 1 98 ? 2.172 2.254 -7.857 1.00 92.12 98 LEU A N 1
ATOM 771 C CA . LEU A 1 98 ? 3.601 1.935 -7.870 1.00 92.12 98 LEU A CA 1
ATOM 772 C C . LEU A 1 98 ? 3.880 0.633 -8.627 1.00 92.12 98 LEU A C 1
ATOM 774 O O . LEU A 1 98 ? 4.794 0.582 -9.447 1.00 92.12 98 LEU A O 1
ATOM 778 N N . GLN A 1 99 ? 3.050 -0.390 -8.416 1.00 91.00 99 GLN A N 1
ATOM 779 C CA . GLN A 1 99 ? 3.164 -1.650 -9.140 1.00 91.00 99 GLN A CA 1
ATOM 780 C C . GLN A 1 99 ? 2.885 -1.476 -10.639 1.00 91.00 99 GLN A C 1
ATOM 782 O O . GLN A 1 99 ? 3.571 -2.069 -11.468 1.00 91.00 99 GLN A O 1
ATOM 787 N N . GLY A 1 100 ? 1.913 -0.633 -10.989 1.00 91.75 100 GLY A N 1
ATOM 788 C CA . GLY A 1 100 ? 1.592 -0.282 -12.367 1.00 91.75 100 GLY A CA 1
ATOM 789 C C . GLY A 1 100 ? 2.757 0.414 -13.063 1.00 91.75 100 GLY A C 1
ATOM 790 O O . GLY A 1 100 ? 3.105 0.028 -14.173 1.00 91.75 100 GLY A O 1
ATOM 791 N N . VAL A 1 101 ? 3.413 1.372 -12.399 1.00 90.56 101 VAL A N 1
ATOM 792 C CA . VAL A 1 101 ? 4.617 2.033 -12.930 1.00 90.56 101 VAL A CA 1
ATOM 793 C C . VAL A 1 101 ? 5.727 1.019 -13.201 1.00 90.56 101 VAL A C 1
ATOM 795 O O . VAL A 1 101 ? 6.278 1.022 -14.299 1.00 90.56 101 VAL A O 1
ATOM 798 N N . SER A 1 102 ? 6.028 0.123 -12.255 1.00 89.81 102 SER A N 1
ATOM 799 C CA . SER A 1 102 ? 7.034 -0.927 -12.469 1.00 89.81 102 SER A CA 1
ATOM 800 C C . SER A 1 102 ? 6.683 -1.820 -13.659 1.00 89.81 102 SER A C 1
ATOM 802 O O . SER A 1 102 ? 7.533 -2.062 -14.507 1.00 89.81 102 SER A O 1
ATOM 804 N N . ASN A 1 103 ? 5.428 -2.262 -13.757 1.00 89.56 103 ASN A N 1
ATOM 805 C CA . ASN A 1 103 ? 4.991 -3.153 -14.831 1.00 89.56 103 ASN A CA 1
ATOM 806 C C . ASN A 1 103 ? 5.009 -2.462 -16.207 1.00 89.56 103 ASN A C 1
ATOM 808 O O . ASN A 1 103 ? 5.348 -3.095 -17.201 1.00 89.56 103 ASN A O 1
ATOM 812 N N . ILE A 1 104 ? 4.662 -1.170 -16.278 1.00 90.75 104 ILE A N 1
ATOM 813 C CA . ILE A 1 104 ? 4.741 -0.389 -17.522 1.00 90.75 104 ILE A CA 1
ATOM 814 C C . ILE A 1 104 ? 6.198 -0.225 -17.952 1.00 90.75 104 ILE A C 1
ATOM 816 O O . ILE A 1 104 ? 6.495 -0.378 -19.131 1.00 90.75 104 ILE A O 1
ATOM 820 N N . ILE A 1 105 ? 7.106 0.081 -17.020 1.00 88.44 105 ILE A N 1
ATOM 821 C CA . ILE A 1 105 ? 8.531 0.214 -17.342 1.00 88.44 105 ILE A CA 1
ATOM 822 C C . ILE A 1 105 ? 9.091 -1.113 -17.861 1.00 88.44 105 ILE A C 1
ATOM 824 O O . ILE A 1 105 ? 9.771 -1.106 -18.884 1.00 88.44 105 ILE A O 1
ATOM 828 N N . ASP A 1 106 ? 8.770 -2.234 -17.213 1.00 85.69 106 ASP A N 1
ATOM 829 C CA . ASP A 1 106 ? 9.205 -3.557 -17.668 1.00 85.69 106 ASP A CA 1
ATOM 830 C C . ASP A 1 106 ? 8.681 -3.862 -19.082 1.00 85.69 106 ASP A C 1
ATOM 832 O O . ASP A 1 106 ? 9.453 -4.269 -19.945 1.00 85.69 106 ASP A O 1
ATOM 836 N N . ALA A 1 107 ? 7.404 -3.572 -19.358 1.00 86.31 107 ALA A N 1
ATOM 837 C CA . ALA A 1 107 ? 6.818 -3.756 -20.687 1.00 86.31 107 ALA A CA 1
ATOM 838 C C . ALA A 1 107 ? 7.453 -2.844 -21.754 1.00 86.31 107 ALA A C 1
ATOM 840 O O . ALA A 1 107 ? 7.653 -3.261 -22.892 1.00 86.31 107 ALA A O 1
ATOM 841 N N . LEU A 1 108 ? 7.791 -1.596 -21.406 1.00 85.50 108 LEU A N 1
ATOM 842 C CA . LEU A 1 108 ? 8.492 -0.681 -22.314 1.00 85.50 108 LEU A CA 1
ATOM 843 C C . LEU A 1 108 ? 9.899 -1.183 -22.645 1.00 85.50 108 LEU A C 1
ATOM 845 O O . LEU A 1 108 ? 10.322 -1.076 -23.794 1.00 85.50 108 LEU A O 1
ATOM 849 N N . LEU A 1 109 ? 10.611 -1.730 -21.658 1.00 82.19 109 LEU A N 1
ATOM 850 C CA . LEU A 1 109 ? 11.927 -2.325 -21.871 1.00 82.19 109 LEU A CA 1
ATOM 851 C C . LEU A 1 109 ? 11.835 -3.595 -22.722 1.00 82.19 109 LEU A C 1
ATOM 853 O O . LEU A 1 109 ? 12.643 -3.761 -23.626 1.00 82.19 109 LEU A O 1
ATOM 857 N N . GLU A 1 110 ? 10.833 -4.447 -22.497 1.00 82.75 110 GLU A N 1
ATOM 858 C CA . GLU A 1 110 ? 10.582 -5.638 -23.318 1.00 82.75 110 GLU A CA 1
ATOM 859 C C . GLU A 1 110 ? 10.316 -5.278 -24.789 1.00 82.75 110 GLU A C 1
ATOM 861 O O . GLU A 1 110 ? 10.895 -5.879 -25.692 1.00 82.75 110 GLU A O 1
ATOM 866 N N . VAL A 1 111 ? 9.490 -4.258 -25.048 1.00 83.31 111 VAL A N 1
ATOM 867 C CA . VAL A 1 111 ? 9.238 -3.773 -26.415 1.00 83.31 111 VAL A CA 1
ATOM 868 C C . VAL A 1 111 ? 10.506 -3.194 -27.045 1.00 83.31 111 VAL A C 1
ATOM 870 O O . VAL A 1 111 ? 10.759 -3.455 -28.222 1.00 83.31 111 VAL A O 1
ATOM 873 N N . ASP A 1 112 ? 11.307 -2.433 -26.292 1.00 79.44 112 ASP A N 1
ATOM 874 C CA . ASP A 1 112 ? 12.578 -1.884 -26.783 1.00 79.44 112 ASP A CA 1
ATOM 875 C C . ASP A 1 112 ? 13.556 -3.009 -27.158 1.00 79.44 112 ASP A C 1
ATOM 877 O O . ASP A 1 112 ? 14.092 -2.990 -28.262 1.00 79.44 112 ASP A O 1
ATOM 881 N N . PHE A 1 113 ? 13.715 -4.036 -26.316 1.00 78.25 113 PHE A N 1
ATOM 882 C CA . PHE A 1 113 ? 14.561 -5.198 -26.621 1.00 78.25 113 PHE A CA 1
ATOM 883 C C . PHE A 1 113 ? 14.063 -5.993 -27.833 1.00 78.25 113 PHE A C 1
ATOM 885 O O . PHE A 1 113 ? 14.832 -6.218 -28.764 1.00 78.25 113 PHE A O 1
ATOM 892 N N . ASN A 1 114 ? 12.773 -6.335 -27.890 1.00 79.75 114 ASN A N 1
ATOM 893 C CA . ASN A 1 114 ? 12.202 -7.085 -29.017 1.00 79.75 114 ASN A CA 1
ATOM 894 C C . ASN A 1 114 ? 12.308 -6.321 -30.348 1.00 79.75 114 ASN A C 1
ATOM 896 O O . ASN A 1 114 ? 12.446 -6.922 -31.410 1.00 79.75 114 ASN A O 1
ATOM 900 N N . THR A 1 115 ? 12.242 -4.986 -30.310 1.00 74.44 115 THR A N 1
ATOM 901 C CA . THR A 1 115 ? 12.397 -4.144 -31.508 1.00 74.44 115 THR A CA 1
ATOM 902 C C . THR A 1 115 ? 13.842 -4.123 -32.012 1.00 74.44 115 THR A C 1
ATOM 904 O O . THR A 1 115 ? 14.057 -3.946 -33.212 1.00 74.44 115 THR A O 1
ATOM 907 N N . ARG A 1 116 ? 14.821 -4.304 -31.117 1.00 66.81 116 ARG A N 1
ATOM 908 C CA . ARG A 1 116 ? 16.245 -4.418 -31.464 1.00 66.81 116 ARG A CA 1
ATOM 909 C C . ARG A 1 116 ? 16.588 -5.804 -31.994 1.00 66.81 116 ARG A C 1
ATOM 911 O O . ARG A 1 116 ? 17.185 -5.898 -33.051 1.00 66.81 116 ARG A O 1
ATOM 918 N N . GLU A 1 117 ? 16.130 -6.868 -31.334 1.00 60.84 117 GLU A N 1
ATOM 919 C CA . GLU A 1 117 ? 16.369 -8.252 -31.787 1.00 60.84 117 GLU A CA 1
ATOM 920 C C . GLU A 1 117 ? 15.714 -8.575 -33.142 1.00 60.84 117 GLU A C 1
ATOM 922 O O . GLU A 1 117 ? 16.136 -9.495 -33.839 1.00 60.84 117 GLU A O 1
ATOM 927 N N . ALA A 1 118 ? 14.664 -7.839 -33.521 1.00 58.09 118 ALA A N 1
ATOM 928 C CA . ALA A 1 118 ? 13.981 -8.009 -34.801 1.00 58.09 118 ALA A CA 1
ATOM 929 C C . ALA A 1 118 ? 14.671 -7.307 -35.992 1.00 58.09 118 ALA A C 1
ATOM 931 O O . ALA A 1 118 ? 14.200 -7.465 -37.124 1.00 58.09 118 ALA A O 1
ATOM 932 N N . LYS A 1 119 ? 15.724 -6.512 -35.759 1.00 49.31 119 LYS A N 1
ATOM 933 C CA . LYS A 1 119 ? 16.534 -5.859 -36.801 1.00 49.31 119 LYS A CA 1
ATOM 934 C C . LYS A 1 119 ? 17.817 -6.628 -37.079 1.00 49.31 119 LYS A C 1
ATOM 936 O O . LYS A 1 119 ? 18.222 -6.596 -38.264 1.00 49.31 119 LYS A O 1
#

Foldseek 3Di:
DDDDPPDPPPPPPVPPPPPDPPPDPLVVLLVLLVVLLVVLVVLLVVLVVQQVVLVVVLVVVCVP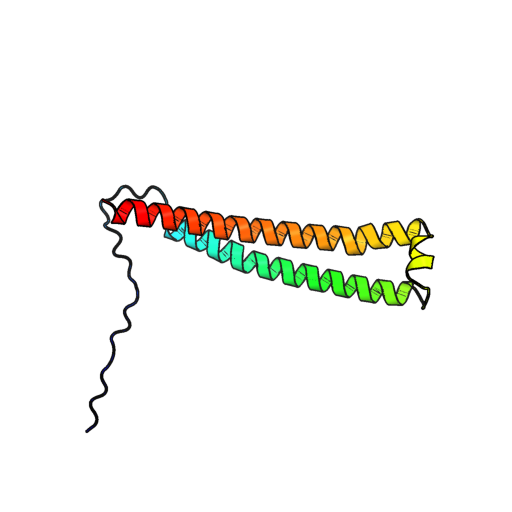PDLVVLCVDPVSVVSCCVRHVVSVVVSVVSSCVSNVSSVVSVVVVVVSVVVVVVD